Protein AF-A0A9W4TF12-F1 (afdb_monomer_lite)

Foldseek 3Di:
DDVVVCPCVLAQDDLVVLLVVLCPPDAPDQDDPVRDGSVNSNPDDPVVSVVVSVVSNVCSVVVHDPPVD

Radius of gyration: 14.12 Å; chains: 1; bounding box: 36×36×25 Å

Secondary structure (DSSP, 8-state):
--GGGTTTTTSPPPHHHHHHHHHTSPTTPPP-TT---HHHHHT--HHHHHHHHHHHHHHHHHT---TT-

Structure (mmCIF, N/CA/C/O backbone):
data_AF-A0A9W4TF12-F1
#
_entry.id   AF-A0A9W4TF12-F1
#
loop_
_atom_site.group_PDB
_atom_site.id
_atom_site.type_symbol
_atom_site.label_atom_id
_atom_site.label_alt_id
_atom_site.label_comp_id
_atom_site.label_asym_id
_atom_site.label_entity_id
_atom_site.label_seq_id
_atom_site.pdbx_PDB_ins_code
_atom_site.Cartn_x
_atom_site.Cartn_y
_atom_site.Cartn_z
_atom_site.occupancy
_atom_site.B_iso_or_equiv
_atom_site.auth_seq_id
_atom_site.auth_comp_id
_atom_site.auth_asym_id
_atom_site.auth_atom_id
_atom_site.pdbx_PDB_model_num
ATOM 1 N N . ILE A 1 1 ? -21.951 -27.552 6.824 1.00 70.31 1 ILE A N 1
ATOM 2 C CA . ILE A 1 1 ? -21.028 -26.390 6.844 1.00 70.31 1 ILE A CA 1
ATOM 3 C C . ILE A 1 1 ? -21.901 -25.157 7.022 1.00 70.31 1 ILE A C 1
ATOM 5 O O . ILE A 1 1 ? -22.939 -25.104 6.377 1.00 70.31 1 ILE A O 1
ATOM 9 N N . ASN A 1 2 ? -21.574 -24.258 7.953 1.00 80.31 2 ASN A N 1
ATOM 10 C CA . ASN A 1 2 ? -22.370 -23.052 8.186 1.00 80.31 2 ASN A CA 1
ATOM 11 C C . ASN A 1 2 ? -21.896 -21.947 7.231 1.00 80.31 2 ASN A C 1
ATOM 13 O O . ASN A 1 2 ? -20.757 -21.500 7.339 1.00 80.31 2 ASN A O 1
ATOM 17 N N . GLU A 1 3 ? -22.753 -21.525 6.303 1.00 73.56 3 GLU A N 1
ATOM 18 C CA . GLU A 1 3 ? -22.433 -20.493 5.304 1.00 73.56 3 GLU A CA 1
ATOM 19 C C . GLU A 1 3 ? -22.083 -19.137 5.938 1.00 73.56 3 GLU A C 1
ATOM 21 O O . GLU A 1 3 ? -21.275 -18.388 5.391 1.00 73.56 3 GLU A O 1
ATOM 26 N N . VAL A 1 4 ? -22.585 -18.857 7.146 1.00 79.88 4 VAL A N 1
ATOM 27 C CA . VAL A 1 4 ? -22.299 -17.619 7.891 1.00 79.88 4 VAL A CA 1
ATOM 28 C C . VAL A 1 4 ? -20.807 -17.473 8.204 1.00 79.88 4 VAL A C 1
ATOM 30 O O . VAL A 1 4 ? -20.300 -16.356 8.248 1.00 79.88 4 VAL A O 1
ATOM 33 N N . TRP A 1 5 ? -20.074 -18.579 8.371 1.00 80.69 5 TRP A N 1
ATOM 34 C CA . TRP A 1 5 ? -18.631 -18.537 8.641 1.00 80.69 5 TRP A CA 1
ATOM 35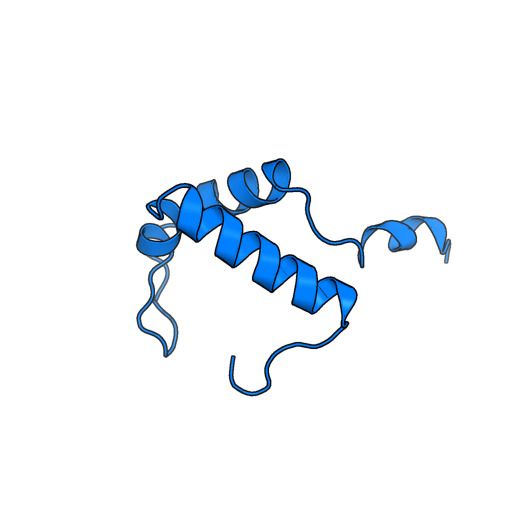 C C . TRP A 1 5 ? -17.811 -17.994 7.467 1.00 80.69 5 TRP A C 1
ATOM 37 O O . TRP A 1 5 ? -16.711 -17.491 7.681 1.00 80.69 5 TRP A O 1
ATOM 47 N N . TYR A 1 6 ? -18.346 -18.066 6.247 1.00 79.38 6 TYR A N 1
ATOM 48 C CA . TYR A 1 6 ? -17.655 -17.653 5.025 1.00 79.38 6 TYR A CA 1
ATOM 49 C C . TYR A 1 6 ? -18.194 -16.336 4.455 1.00 79.38 6 TYR A C 1
ATOM 51 O O . TYR A 1 6 ? -17.574 -15.772 3.556 1.00 79.38 6 TYR A O 1
ATOM 59 N N . GLY A 1 7 ? -19.299 -15.807 4.997 1.00 77.75 7 GLY A N 1
ATOM 60 C CA . GLY A 1 7 ? -19.954 -14.595 4.487 1.00 77.75 7 GLY A CA 1
ATOM 61 C C . GLY A 1 7 ? -19.048 -13.359 4.442 1.00 77.75 7 GLY A C 1
ATOM 62 O O . GLY A 1 7 ? -19.203 -12.512 3.565 1.00 77.75 7 GLY A O 1
ATOM 63 N N . ASN A 1 8 ? -18.051 -13.296 5.329 1.00 79.25 8 ASN A N 1
ATOM 64 C CA . ASN A 1 8 ? -17.115 -12.174 5.405 1.00 79.25 8 ASN A CA 1
ATOM 65 C C . ASN A 1 8 ? -15.810 -12.394 4.622 1.00 79.25 8 ASN A C 1
ATOM 67 O O . ASN A 1 8 ? -15.033 -11.460 4.479 1.00 79.25 8 ASN A O 1
ATOM 71 N N . ILE A 1 9 ? -15.546 -13.599 4.107 1.00 78.25 9 ILE A N 1
ATOM 72 C CA . ILE A 1 9 ? -14.251 -13.930 3.480 1.00 78.25 9 ILE A CA 1
ATOM 73 C C . ILE A 1 9 ? -14.082 -13.243 2.122 1.00 78.25 9 ILE A C 1
ATOM 75 O O . ILE A 1 9 ? -12.968 -12.917 1.727 1.00 78.25 9 ILE A O 1
ATOM 79 N N . MET A 1 10 ? -15.187 -13.014 1.414 1.00 78.94 10 MET A N 1
ATOM 80 C CA . MET A 1 10 ? -15.192 -12.344 0.110 1.00 78.94 10 MET A CA 1
ATOM 81 C C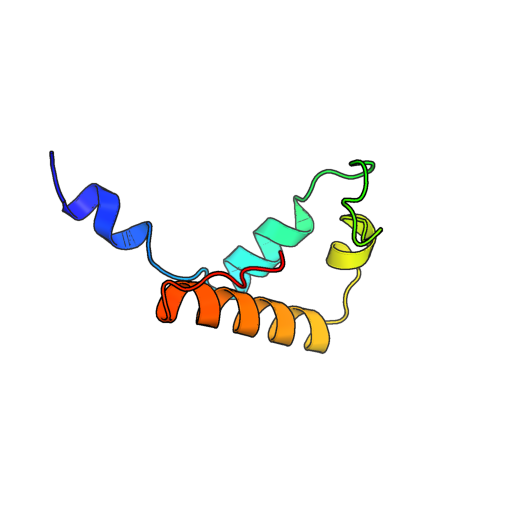 . MET A 1 10 ? -15.401 -10.825 0.230 1.00 78.94 10 MET A C 1
ATOM 83 O O . MET A 1 10 ? -15.576 -10.154 -0.782 1.00 78.94 10 MET A O 1
ATOM 87 N N . GLN A 1 11 ? -15.423 -10.273 1.448 1.00 87.81 11 GLN A N 1
ATOM 88 C CA . GLN A 1 11 ? -15.584 -8.834 1.638 1.00 87.81 11 GLN A CA 1
ATOM 89 C C . GLN A 1 11 ? -14.240 -8.123 1.429 1.00 87.81 11 GLN A C 1
ATOM 91 O O . GLN A 1 11 ? -13.212 -8.609 1.910 1.00 87.81 11 GLN A O 1
ATOM 96 N N . PRO A 1 12 ? -14.220 -6.976 0.731 1.00 91.62 12 PRO A N 1
ATOM 97 C CA . PRO A 1 12 ? -13.009 -6.179 0.615 1.00 91.62 12 PRO A CA 1
ATOM 98 C C . PRO A 1 12 ? -12.574 -5.646 1.991 1.00 91.62 12 PRO A C 1
ATOM 100 O O . PRO A 1 12 ? -13.428 -5.343 2.829 1.00 91.62 12 PRO A O 1
ATOM 103 N N . PRO A 1 13 ? -11.261 -5.472 2.224 1.00 92.88 13 PRO A N 1
ATOM 104 C CA . PRO A 1 13 ? -10.766 -4.928 3.480 1.00 92.88 13 PRO A CA 1
ATOM 105 C C . PRO A 1 13 ? -11.162 -3.457 3.632 1.00 92.88 13 PRO A C 1
ATOM 107 O O . PRO A 1 13 ? -11.175 -2.687 2.664 1.00 92.88 13 PRO A O 1
ATOM 110 N N . THR A 1 14 ? -11.398 -3.024 4.864 1.00 93.88 14 THR A N 1
ATOM 111 C CA . THR A 1 14 ? -11.472 -1.596 5.187 1.00 93.88 14 THR A CA 1
ATOM 112 C C . THR A 1 14 ? -10.114 -0.916 4.972 1.00 93.88 14 THR A C 1
ATOM 114 O O . THR A 1 14 ? -9.068 -1.566 4.907 1.00 93.88 14 THR A O 1
ATOM 117 N N . LEU A 1 15 ? -10.098 0.418 4.871 1.00 93.81 15 LEU A N 1
ATOM 118 C CA . LEU A 1 15 ? -8.842 1.165 4.724 1.00 93.81 15 LEU A CA 1
ATOM 119 C C . LEU A 1 15 ? -7.913 0.988 5.941 1.00 93.81 15 LEU A C 1
ATOM 121 O O . LEU A 1 15 ? -6.696 0.956 5.783 1.00 93.81 15 LEU A O 1
ATOM 125 N N . GLU A 1 16 ? -8.473 0.862 7.145 1.00 93.94 16 GLU A N 1
ATOM 126 C CA . G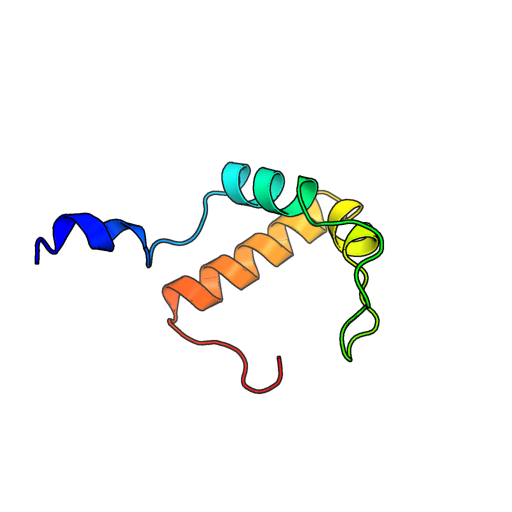LU A 1 16 ? -7.700 0.637 8.371 1.00 93.94 16 GLU A CA 1
ATOM 127 C C . GLU A 1 16 ? -7.040 -0.746 8.371 1.00 93.94 16 GLU A C 1
ATOM 129 O O . GLU A 1 16 ? -5.831 -0.851 8.583 1.00 93.94 16 GLU A O 1
ATOM 134 N N . GLU A 1 17 ? -7.802 -1.793 8.042 1.00 94.62 17 GLU A N 1
ATOM 135 C CA . GLU A 1 17 ? -7.271 -3.151 7.883 1.00 94.62 17 GLU A CA 1
ATOM 136 C C . GLU A 1 17 ? -6.203 -3.206 6.792 1.00 94.62 17 GLU A C 1
ATOM 138 O O . GLU A 1 17 ? -5.161 -3.829 6.979 1.00 94.62 17 GLU A O 1
ATOM 143 N N . TRP A 1 18 ? -6.417 -2.506 5.676 1.00 94.38 18 TRP A N 1
ATOM 144 C CA . TRP A 1 18 ? -5.430 -2.394 4.608 1.00 94.38 18 TRP A CA 1
ATOM 145 C C . TRP A 1 18 ? -4.109 -1.797 5.099 1.00 94.38 18 TRP A C 1
ATOM 147 O O . TRP A 1 18 ? -3.047 -2.389 4.900 1.00 94.38 18 TRP A O 1
ATOM 157 N N . ILE A 1 19 ? -4.161 -0.646 5.776 1.00 94.00 19 ILE A N 1
ATOM 158 C CA . ILE A 1 19 ? -2.964 0.015 6.315 1.00 94.00 19 ILE A CA 1
ATOM 159 C C . ILE A 1 19 ? -2.257 -0.897 7.324 1.00 94.00 19 ILE A C 1
ATOM 161 O O . ILE A 1 19 ? -1.027 -0.998 7.304 1.00 94.00 19 ILE A O 1
ATOM 165 N N . ALA A 1 20 ? -3.020 -1.591 8.173 1.00 95.12 20 ALA A N 1
ATOM 166 C CA . ALA A 1 20 ? -2.475 -2.559 9.113 1.00 95.12 20 ALA A CA 1
ATOM 167 C C . ALA A 1 20 ? -1.780 -3.722 8.389 1.00 95.12 20 ALA A C 1
ATOM 169 O O . ALA A 1 20 ? -0.658 -4.067 8.739 1.00 95.12 20 ALA A O 1
ATOM 170 N N . VAL A 1 21 ? -2.376 -4.302 7.348 1.00 94.25 21 VAL A N 1
ATOM 171 C CA . VAL A 1 21 ? -1.752 -5.394 6.581 1.00 94.25 21 VAL A CA 1
ATOM 172 C C . VAL A 1 21 ? -0.448 -4.937 5.929 1.00 94.25 21 VAL A C 1
ATOM 174 O O . VAL A 1 21 ? 0.566 -5.627 6.039 1.00 94.25 21 VAL A O 1
ATOM 177 N N . ILE A 1 22 ? -0.444 -3.760 5.297 1.00 94.25 22 ILE A N 1
ATOM 178 C CA . ILE A 1 22 ? 0.750 -3.237 4.628 1.00 94.25 22 ILE A CA 1
ATOM 179 C C . ILE A 1 22 ? 1.893 -2.997 5.619 1.00 94.25 22 ILE A C 1
ATOM 181 O O . ILE A 1 22 ? 3.033 -3.374 5.337 1.00 94.25 22 ILE A O 1
ATOM 185 N N . SER A 1 23 ? 1.617 -2.431 6.796 1.00 92.12 23 SER A N 1
ATOM 186 C CA . SER A 1 23 ? 2.661 -2.168 7.795 1.00 92.12 23 SER A CA 1
ATOM 187 C C . SER A 1 23 ? 3.325 -3.451 8.317 1.00 92.12 23 SER A C 1
ATOM 189 O O . SER A 1 23 ? 4.533 -3.453 8.580 1.00 92.12 23 SER A O 1
ATOM 191 N N . HIS A 1 24 ? 2.575 -4.556 8.370 1.00 93.94 24 HIS A N 1
ATOM 192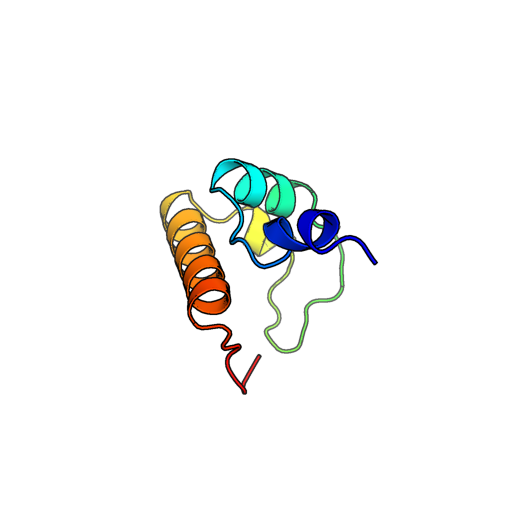 C CA . HIS A 1 24 ? 3.040 -5.869 8.829 1.00 93.94 24 HIS A C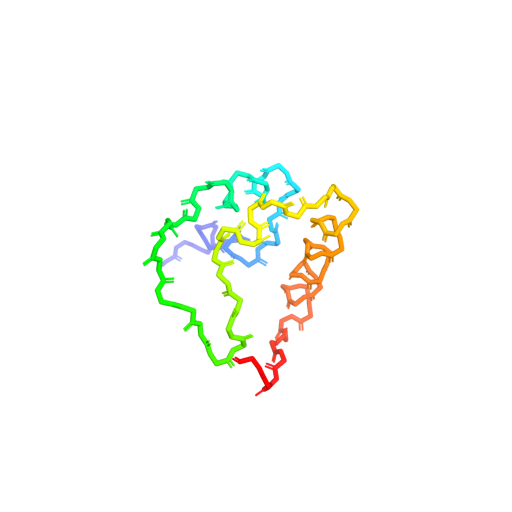A 1
ATOM 193 C C . HIS A 1 24 ? 3.666 -6.747 7.735 1.00 93.94 24 HIS A C 1
ATOM 195 O O . HIS A 1 24 ? 4.064 -7.875 8.032 1.00 93.94 24 HIS A O 1
ATOM 201 N N . LEU A 1 25 ? 3.795 -6.274 6.488 1.00 93.00 25 LEU A N 1
ATOM 202 C CA . LEU A 1 25 ? 4.487 -7.045 5.447 1.00 93.00 25 LEU A CA 1
ATOM 203 C C . LEU A 1 25 ? 5.911 -7.426 5.907 1.00 93.00 25 LEU A C 1
ATOM 205 O O . LEU A 1 25 ? 6.577 -6.627 6.560 1.00 93.00 25 LEU A O 1
ATOM 209 N N . PRO A 1 26 ? 6.427 -8.622 5.599 1.00 91.94 26 PRO A N 1
ATOM 210 C CA . PRO A 1 26 ? 7.789 -8.984 5.977 1.00 91.94 26 PRO A CA 1
ATOM 211 C C . PRO A 1 26 ? 8.800 -8.131 5.203 1.00 91.94 26 PRO A C 1
ATOM 213 O O . PRO A 1 26 ? 8.658 -7.960 3.990 1.00 91.94 26 PRO A O 1
ATOM 216 N N . ASN A 1 27 ? 9.807 -7.618 5.906 1.00 90.88 27 ASN A N 1
ATOM 217 C CA . ASN A 1 27 ? 10.951 -6.967 5.273 1.00 90.88 27 ASN A CA 1
ATOM 218 C C . ASN A 1 27 ? 11.907 -8.011 4.673 1.00 90.88 27 ASN A C 1
ATOM 220 O O . ASN A 1 27 ? 11.834 -9.192 5.022 1.00 90.88 27 ASN A O 1
ATOM 224 N N . ASP A 1 28 ? 12.781 -7.567 3.773 1.00 85.69 28 ASP A N 1
ATOM 225 C CA . ASP A 1 28 ? 13.836 -8.340 3.113 1.00 85.69 28 ASP A CA 1
ATOM 226 C C . ASP A 1 28 ? 13.307 -9.565 2.352 1.00 85.69 28 ASP A C 1
ATOM 228 O O . ASP A 1 28 ? 14.020 -10.536 2.086 1.00 85.69 28 ASP A O 1
ATOM 232 N N . LYS A 1 29 ? 12.023 -9.525 1.976 1.00 85.50 29 LYS A N 1
ATOM 233 C CA . LYS A 1 29 ? 11.429 -10.531 1.103 1.00 85.50 29 LYS A CA 1
ATOM 234 C C . LYS A 1 29 ? 11.895 -10.278 -0.327 1.00 85.50 29 LYS A C 1
ATOM 236 O O . LYS A 1 29 ? 11.912 -9.136 -0.786 1.00 85.50 29 LYS A O 1
ATOM 241 N N . THR A 1 30 ? 12.250 -11.354 -1.030 1.00 84.00 30 THR A N 1
ATOM 242 C CA . THR A 1 30 ? 12.632 -11.291 -2.444 1.00 84.00 30 THR A CA 1
ATOM 243 C C . THR A 1 30 ? 11.529 -10.599 -3.236 1.00 84.00 30 THR A C 1
ATOM 245 O O . THR A 1 30 ? 10.361 -10.992 -3.138 1.00 84.00 30 THR A O 1
ATOM 248 N N . SER A 1 31 ? 11.901 -9.555 -3.977 1.00 82.75 31 SER A N 1
ATOM 249 C CA . SER A 1 31 ? 10.996 -8.886 -4.898 1.00 82.75 31 SER A CA 1
ATOM 250 C C . SER A 1 31 ? 10.521 -9.884 -5.959 1.00 82.75 31 SER A C 1
ATOM 252 O O . SER A 1 31 ? 11.241 -10.803 -6.358 1.00 82.75 31 SER A O 1
ATOM 254 N N . GLY A 1 32 ? 9.257 -9.756 -6.363 1.00 80.00 32 GLY A N 1
ATOM 255 C CA . GLY A 1 32 ? 8.717 -10.534 -7.477 1.00 80.00 32 GLY A CA 1
ATOM 256 C C . GLY A 1 32 ? 9.258 -10.041 -8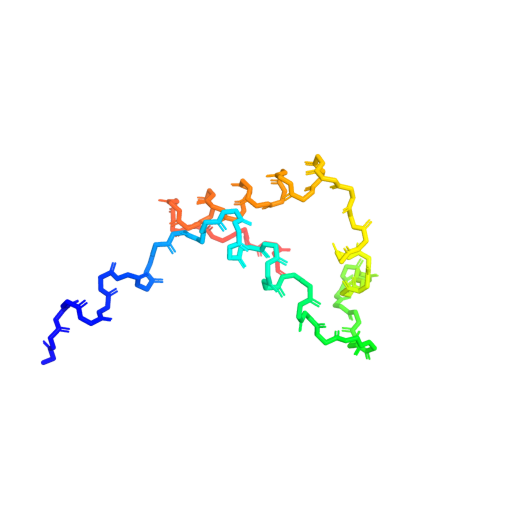.828 1.00 80.00 32 GLY A C 1
ATOM 257 O O . GLY A 1 32 ? 10.148 -9.194 -8.871 1.00 80.00 32 GLY A O 1
ATOM 258 N N . PRO A 1 33 ? 8.675 -10.489 -9.953 1.00 80.62 33 PRO A N 1
ATOM 259 C CA . PRO A 1 33 ? 9.076 -10.061 -11.300 1.00 80.62 33 PRO A CA 1
ATOM 260 C C . PRO A 1 33 ? 9.017 -8.544 -11.539 1.00 80.62 33 PRO A C 1
ATOM 262 O O . PRO A 1 33 ? 9.667 -8.036 -12.447 1.00 80.62 33 PRO A O 1
ATOM 265 N N . SER A 1 34 ? 8.236 -7.822 -10.732 1.00 81.50 34 SER A N 1
ATOM 266 C CA . SER A 1 34 ? 8.106 -6.363 -10.778 1.00 81.50 34 SER A CA 1
ATOM 267 C C . SER A 1 34 ? 9.280 -5.608 -10.155 1.00 81.50 34 SER A C 1
ATOM 269 O O . SER A 1 34 ? 9.341 -4.388 -10.282 1.00 81.50 34 SER A O 1
ATOM 271 N N . ASP A 1 35 ? 10.161 -6.308 -9.438 1.00 85.56 35 ASP A N 1
ATOM 272 C CA . ASP A 1 35 ? 11.225 -5.738 -8.609 1.00 85.56 35 ASP A CA 1
ATOM 273 C C . ASP A 1 35 ? 10.726 -4.750 -7.525 1.00 85.56 35 ASP A C 1
ATOM 275 O O . ASP A 1 35 ? 11.464 -3.918 -7.002 1.00 85.56 35 ASP A O 1
ATOM 279 N N . ILE A 1 36 ? 9.438 -4.833 -7.160 1.00 87.69 36 ILE A N 1
ATOM 280 C CA . ILE A 1 36 ? 8.842 -4.013 -6.097 1.00 87.69 36 ILE A CA 1
ATOM 281 C C . ILE A 1 36 ? 9.001 -4.733 -4.759 1.00 87.69 36 ILE A C 1
ATOM 283 O O . ILE A 1 36 ? 8.437 -5.807 -4.538 1.00 87.69 36 ILE A O 1
ATOM 287 N N . HIS A 1 37 ? 9.731 -4.105 -3.842 1.00 90.44 37 HIS A N 1
ATOM 288 C CA . HIS A 1 37 ? 9.921 -4.603 -2.484 1.00 90.44 37 HIS A CA 1
ATOM 289 C C . HIS A 1 37 ? 8.774 -4.200 -1.548 1.00 90.44 37 HIS A C 1
ATOM 291 O O . HIS A 1 37 ? 8.155 -3.143 -1.704 1.00 90.44 37 HIS A O 1
ATOM 297 N N . ASN A 1 38 ? 8.530 -5.006 -0.514 1.00 92.19 38 ASN A N 1
ATOM 298 C CA . ASN A 1 38 ? 7.519 -4.709 0.507 1.00 92.19 38 ASN A CA 1
ATOM 299 C C . ASN A 1 38 ? 7.794 -3.376 1.211 1.00 92.19 38 ASN A C 1
ATOM 301 O O . ASN A 1 38 ? 6.870 -2.635 1.534 1.00 92.19 38 ASN A O 1
ATOM 305 N N . GLU A 1 39 ? 9.063 -3.041 1.404 1.00 92.69 39 GLU A N 1
ATOM 306 C CA . GLU A 1 39 ? 9.532 -1.771 1.936 1.00 92.69 39 GLU A CA 1
ATOM 307 C C . GLU A 1 39 ? 9.024 -0.611 1.088 1.00 92.69 39 GLU A C 1
ATOM 309 O O . GLU A 1 39 ? 8.545 0.378 1.633 1.00 92.69 39 GLU A O 1
ATOM 314 N N . MET A 1 40 ? 9.054 -0.729 -0.239 1.00 92.25 40 MET A N 1
ATOM 315 C CA . MET A 1 40 ? 8.556 0.326 -1.120 1.00 92.25 40 MET A CA 1
ATOM 316 C C . MET A 1 40 ? 7.052 0.522 -0.934 1.00 92.25 40 MET A C 1
ATOM 318 O O . MET A 1 40 ? 6.593 1.658 -0.844 1.00 92.25 40 MET A O 1
ATOM 322 N N . ILE A 1 41 ? 6.301 -0.575 -0.795 1.00 92.31 41 ILE A N 1
ATOM 323 C CA . ILE A 1 41 ? 4.852 -0.545 -0.557 1.00 92.31 41 ILE A CA 1
ATOM 324 C C . ILE A 1 41 ? 4.542 0.084 0.809 1.00 92.31 41 ILE A C 1
ATOM 326 O O . ILE A 1 41 ? 3.636 0.908 0.918 1.00 92.31 41 ILE A O 1
ATOM 330 N N . LYS A 1 42 ? 5.320 -0.236 1.848 1.00 93.19 42 LYS A N 1
ATOM 331 C CA . LYS A 1 42 ? 5.175 0.342 3.195 1.00 93.19 42 LYS A CA 1
ATOM 332 C C . LYS A 1 42 ? 5.389 1.851 3.235 1.00 93.19 42 LYS A C 1
ATOM 334 O O . LYS A 1 42 ? 4.704 2.535 3.988 1.00 93.19 42 LYS A O 1
ATOM 339 N N . HIS A 1 43 ? 6.319 2.365 2.436 1.00 92.44 43 HIS A N 1
ATOM 340 C CA . HIS A 1 43 ? 6.679 3.785 2.423 1.00 92.44 43 HIS A CA 1
ATOM 341 C C . HIS A 1 43 ? 5.872 4.616 1.414 1.00 92.44 43 HIS A C 1
ATOM 343 O O . HIS A 1 43 ? 6.159 5.799 1.221 1.00 92.44 43 HIS A O 1
ATOM 349 N N . LEU A 1 44 ? 4.851 4.036 0.773 1.00 93.06 44 LEU A N 1
ATOM 350 C CA . LEU A 1 44 ? 3.953 4.787 -0.098 1.00 93.06 44 LEU A CA 1
ATOM 351 C C . LEU A 1 44 ? 3.249 5.910 0.671 1.00 93.06 44 LEU A C 1
ATOM 353 O O . LEU A 1 44 ? 2.729 5.717 1.770 1.00 93.06 44 LEU A O 1
ATOM 357 N N . GLY A 1 45 ? 3.171 7.084 0.043 1.00 93.44 45 GLY A N 1
ATOM 358 C CA . GLY A 1 45 ? 2.403 8.203 0.575 1.00 93.44 45 GLY A CA 1
ATOM 359 C C . GLY A 1 45 ? 0.898 7.895 0.658 1.00 93.44 45 GLY A C 1
ATOM 360 O O . GLY A 1 45 ? 0.394 7.027 -0.062 1.00 93.44 45 GLY A O 1
ATOM 361 N N . PRO A 1 46 ? 0.139 8.649 1.473 1.00 92.31 46 PRO A N 1
ATOM 362 C CA . PRO A 1 46 ? -1.268 8.360 1.771 1.00 92.31 46 PRO A CA 1
ATOM 363 C C . PRO A 1 46 ? -2.173 8.342 0.529 1.00 92.31 46 PRO A C 1
ATOM 365 O O . PRO A 1 46 ? -3.111 7.550 0.454 1.00 92.31 46 PRO A O 1
ATOM 368 N N . ILE A 1 47 ? -1.876 9.172 -0.477 1.00 95.06 47 ILE A N 1
ATOM 369 C CA . ILE A 1 47 ? -2.626 9.203 -1.742 1.00 95.06 47 ILE A CA 1
ATOM 370 C C . ILE A 1 47 ? -2.442 7.888 -2.507 1.00 95.06 47 ILE A C 1
ATOM 372 O O . ILE A 1 47 ? -3.420 7.292 -2.953 1.00 95.06 47 ILE A O 1
ATOM 376 N N . VAL A 1 48 ? -1.199 7.416 -2.633 1.00 94.12 48 VAL A N 1
ATOM 377 C CA . VAL A 1 48 ? -0.887 6.193 -3.383 1.00 94.12 48 VAL A CA 1
ATOM 378 C C . VAL A 1 48 ? -1.395 4.959 -2.639 1.00 94.12 48 VAL A C 1
ATOM 380 O O . VAL A 1 48 ? -1.977 4.081 -3.268 1.00 94.12 48 VAL A O 1
ATOM 383 N N . GLN A 1 49 ? -1.294 4.934 -1.304 1.00 94.25 49 GLN A N 1
ATOM 384 C CA . GLN A 1 49 ? -1.926 3.901 -0.474 1.00 94.25 49 GLN A CA 1
ATOM 385 C C . GLN A 1 49 ? -3.438 3.824 -0.698 1.00 94.25 49 GLN A C 1
ATOM 387 O O . GLN A 1 49 ? -3.982 2.740 -0.887 1.00 94.25 49 GLN A O 1
ATOM 392 N N . SER A 1 50 ? -4.123 4.972 -0.730 1.00 94.25 50 SER A N 1
ATOM 393 C CA . SER A 1 50 ? -5.566 5.015 -0.985 1.00 94.25 50 SER A CA 1
ATOM 394 C C . SER A 1 50 ? -5.924 4.519 -2.389 1.00 94.25 50 SER A C 1
ATOM 396 O O . SER A 1 50 ? -6.925 3.824 -2.553 1.00 94.25 50 SER A O 1
ATOM 398 N N . LEU A 1 51 ? -5.119 4.846 -3.404 1.00 95.69 51 LEU A N 1
ATOM 399 C CA . LEU A 1 51 ? -5.319 4.349 -4.768 1.00 95.69 51 LEU A CA 1
ATOM 400 C C . LEU A 1 51 ? -5.115 2.834 -4.858 1.00 95.69 51 LEU A C 1
ATOM 402 O O . LEU A 1 51 ? -5.944 2.152 -5.456 1.00 95.69 51 LEU A O 1
ATOM 406 N N . LEU A 1 52 ? -4.060 2.309 -4.231 1.00 93.94 52 LEU A N 1
ATOM 407 C CA . LEU A 1 52 ? -3.785 0.875 -4.194 1.00 93.94 52 LEU A CA 1
ATOM 408 C C . LEU A 1 52 ? -4.901 0.117 -3.463 1.00 93.94 52 LEU A C 1
ATOM 410 O O . LEU A 1 52 ? -5.417 -0.866 -3.983 1.00 93.94 52 LEU A O 1
ATOM 414 N N . TRP A 1 53 ? -5.361 0.630 -2.320 1.00 95.94 53 TRP A N 1
ATOM 415 C CA . TRP A 1 53 ? -6.510 0.074 -1.605 1.00 95.94 53 TRP A CA 1
ATOM 416 C C . TRP A 1 53 ? -7.787 0.053 -2.460 1.00 95.94 53 TRP A C 1
ATOM 418 O O . TRP A 1 53 ? -8.488 -0.960 -2.500 1.00 95.94 53 TRP A O 1
ATOM 428 N N . LYS A 1 54 ? -8.085 1.142 -3.187 1.00 95.38 54 LYS A N 1
ATOM 429 C CA . LYS A 1 54 ? -9.229 1.194 -4.115 1.00 95.38 54 LYS A CA 1
ATOM 430 C C . LYS A 1 54 ? -9.105 0.156 -5.224 1.00 95.38 54 LYS A C 1
ATOM 432 O O . LYS A 1 54 ? -10.102 -0.481 -5.548 1.00 95.38 54 LYS A O 1
ATOM 437 N N . LEU A 1 55 ? -7.910 -0.024 -5.788 1.00 93.25 55 LEU A N 1
ATOM 438 C CA . LEU A 1 55 ? -7.651 -1.041 -6.808 1.00 93.25 55 LEU A CA 1
ATOM 439 C C . LEU A 1 55 ? -7.951 -2.445 -6.275 1.00 93.25 55 LEU A C 1
ATOM 441 O O . LEU A 1 55 ? -8.736 -3.166 -6.881 1.00 93.25 55 LEU A O 1
ATOM 445 N N . ILE A 1 56 ? -7.403 -2.793 -5.109 1.00 91.62 56 ILE A N 1
ATOM 446 C CA . ILE A 1 56 ? -7.645 -4.092 -4.469 1.00 91.62 56 ILE A CA 1
ATOM 447 C C . ILE A 1 56 ? -9.136 -4.287 -4.183 1.00 91.62 56 ILE A C 1
ATOM 449 O O . ILE A 1 56 ? -9.704 -5.316 -4.531 1.00 91.62 56 ILE A O 1
ATOM 453 N N . THR A 1 57 ? -9.799 -3.272 -3.629 1.00 93.44 57 THR A N 1
ATOM 454 C CA . THR A 1 57 ? -11.243 -3.301 -3.359 1.00 93.44 57 THR A CA 1
ATOM 455 C C . THR A 1 57 ? -12.059 -3.536 -4.633 1.00 93.44 57 THR A C 1
ATOM 457 O O . THR A 1 57 ? -13.035 -4.283 -4.611 1.00 93.44 57 THR A O 1
ATOM 460 N N . MET A 1 58 ? -11.659 -2.938 -5.761 1.00 92.25 58 MET A N 1
ATOM 461 C CA . MET A 1 58 ? -12.291 -3.195 -7.057 1.00 92.25 58 MET A CA 1
ATOM 462 C C . MET A 1 58 ? -12.101 -4.646 -7.507 1.00 92.25 58 MET A C 1
ATOM 464 O O . MET A 1 58 ? -13.083 -5.248 -7.926 1.00 92.25 58 MET A O 1
ATOM 468 N N . CYS A 1 59 ? -10.910 -5.235 -7.358 1.00 90.88 59 CYS A N 1
ATOM 469 C CA . CYS A 1 59 ? -10.681 -6.653 -7.670 1.00 90.88 59 CYS A CA 1
ATOM 470 C C . CYS A 1 59 ? -11.602 -7.584 -6.863 1.00 90.88 59 CYS A C 1
ATOM 472 O O . CYS A 1 59 ? -12.222 -8.480 -7.433 1.00 90.88 59 CYS A O 1
ATOM 474 N N . PHE A 1 60 ? -11.765 -7.331 -5.557 1.00 89.06 60 PHE A N 1
ATOM 475 C CA . PHE A 1 60 ? -12.701 -8.082 -4.706 1.00 89.06 60 PHE A CA 1
ATOM 476 C C . PHE A 1 60 ? -14.152 -7.946 -5.184 1.00 89.06 60 PHE A C 1
ATOM 478 O O . PHE A 1 60 ? -14.850 -8.942 -5.347 1.00 89.06 60 PHE A O 1
ATOM 485 N N . ASN A 1 61 ? -14.603 -6.720 -5.459 1.00 89.31 61 ASN A N 1
ATOM 486 C CA . ASN A 1 61 ? -15.987 -6.466 -5.868 1.00 89.31 61 ASN A CA 1
ATOM 487 C C . ASN A 1 61 ? -16.315 -7.039 -7.252 1.00 89.31 61 ASN A C 1
ATOM 489 O O . ASN A 1 61 ? -17.428 -7.510 -7.480 1.00 89.31 61 ASN A O 1
ATOM 493 N N . LEU A 1 62 ? -15.356 -6.991 -8.176 1.00 90.31 62 LEU A N 1
ATOM 494 C CA . LEU A 1 62 ? -15.505 -7.534 -9.524 1.00 90.31 62 LEU A CA 1
ATOM 495 C C . LEU A 1 62 ? -15.309 -9.054 -9.566 1.00 90.31 62 LEU A C 1
ATOM 497 O O . LEU A 1 62 ? -15.666 -9.666 -10.568 1.00 90.31 62 LEU A O 1
ATOM 501 N N . ASN A 1 63 ? -14.795 -9.659 -8.486 1.00 86.06 63 ASN A N 1
ATOM 502 C CA . ASN A 1 63 ? -14.317 -11.044 -8.461 1.00 86.06 63 ASN A CA 1
ATOM 503 C C . ASN A 1 63 ? -13.355 -11.334 -9.627 1.00 86.06 63 ASN A C 1
ATOM 505 O O . ASN A 1 63 ? -13.396 -12.407 -10.227 1.00 86.06 63 ASN A O 1
ATOM 509 N N . ASP A 1 64 ? -12.510 -10.352 -9.948 1.00 85.56 64 ASP A N 1
ATOM 510 C CA . ASP A 1 64 ? -11.605 -10.384 -11.091 1.00 85.56 64 ASP A CA 1
ATOM 511 C C . ASP A 1 64 ? -10.193 -9.981 -10.659 1.00 85.56 64 ASP A C 1
ATOM 513 O O . ASP A 1 64 ? -9.991 -8.995 -9.940 1.00 85.56 64 ASP A O 1
ATOM 517 N N . ILE A 1 65 ? -9.215 -10.772 -11.091 1.00 82.75 65 ILE A N 1
ATOM 518 C CA . ILE A 1 65 ? -7.795 -10.557 -10.829 1.00 82.75 65 ILE A CA 1
ATOM 519 C C . ILE A 1 65 ? -7.132 -10.367 -12.192 1.00 82.75 65 ILE A C 1
ATOM 521 O O . ILE A 1 65 ? -7.300 -11.231 -13.056 1.00 82.75 65 ILE A O 1
ATOM 525 N N . PRO A 1 66 ? -6.372 -9.276 -12.402 1.00 78.94 66 PRO A N 1
ATOM 526 C CA . PRO A 1 66 ? -5.681 -9.052 -13.663 1.00 78.94 66 PRO A CA 1
ATOM 527 C C . PRO A 1 66 ? -4.848 -10.273 -14.056 1.00 78.94 66 PRO A C 1
ATOM 529 O O . PRO A 1 66 ? -4.042 -10.758 -13.267 1.00 78.94 66 PRO A O 1
ATOM 532 N N . SER A 1 67 ? -5.008 -10.741 -15.293 1.00 77.69 67 SER A N 1
ATOM 533 C CA . SER A 1 67 ? -4.313 -11.927 -15.816 1.00 77.69 67 SER A CA 1
ATOM 534 C C . SER A 1 67 ? -2.786 -11.788 -15.884 1.00 77.69 67 SER A C 1
ATOM 536 O O . SER A 1 67 ? -2.100 -12.777 -16.109 1.00 77.69 67 SER A O 1
ATOM 538 N N . GLU A 1 68 ? -2.278 -10.565 -15.722 1.00 71.00 68 GLU A N 1
ATOM 539 C CA . GLU A 1 68 ? -0.867 -10.179 -15.848 1.00 71.00 68 GLU A CA 1
ATOM 540 C C . GLU A 1 68 ? -0.182 -9.915 -14.485 1.00 71.00 68 GLU A C 1
ATOM 542 O O . GLU A 1 68 ? 0.918 -9.362 -14.453 1.00 71.00 68 GLU A O 1
ATOM 547 N N . TRP A 1 69 ? -0.832 -10.238 -13.358 1.00 65.94 69 TRP A N 1
ATOM 548 C CA . TRP A 1 69 ? -0.209 -10.242 -12.021 1.00 65.94 69 TRP A CA 1
ATOM 549 C C . TRP A 1 69 ? 0.525 -11.554 -11.741 1.00 65.94 69 TRP A C 1
ATOM 551 O O . TRP A 1 69 ? 1.628 -11.476 -11.150 1.00 65.94 69 TRP A O 1
#

Sequence (69 aa):
INEVWYGNIMQPPTLEEWIAVISHLPNDKTSGPSDIHNEMIKHLGPIVQSLLWKLITMCFNLNDIPSEW

Organism: NCBI:txid1117311

pLDDT: mean 88.04, std 7.15, range [65.94, 95.94]